Protein AF-A0A7V4G230-F1 (afdb_monomer_lite)

Sequence (116 aa):
MVPEGKTSLCVEVFCSEGDDAWCQPDAEVIDRVLADLERLQFLPRSRVIQAWMTRVDHAYPTYHVGYEADLSRAVAVVGRFSDLHLLGRSGTFRYLNLDAVIREGITLARSLCQGP

Radius of gyration: 20.67 Å; chains: 1; bounding box: 40×36×52 Å

Foldseek 3Di:
DDDPPDDDDDDDDDDAPPDPLNPDDFVVNVVVVQVVCVVVVNDHSVRDPDDDDDDDHPPALDDDVPVVVVLVVVVVVQVVDPPGDFADCVSSVHDDDPVRRVVRVVVVVVVVVVPD

Structure (mmCIF, N/CA/C/O backbone):
data_AF-A0A7V4G230-F1
#
_entry.id   AF-A0A7V4G230-F1
#
loop_
_atom_site.group_PDB
_atom_site.id
_atom_site.type_symbol
_atom_site.label_atom_id
_atom_site.label_alt_id
_atom_site.label_comp_id
_atom_site.label_asym_id
_atom_site.label_entity_id
_atom_site.label_seq_id
_atom_site.pdbx_PDB_ins_code
_atom_site.Cartn_x
_atom_site.Cartn_y
_atom_site.Cartn_z
_atom_site.occupancy
_atom_site.B_iso_or_equiv
_atom_site.auth_seq_id
_atom_site.auth_comp_id
_atom_site.auth_asym_id
_atom_site.auth_atom_id
_atom_site.pdbx_PDB_model_num
ATOM 1 N N . MET A 1 1 ? -0.800 14.417 11.743 1.00 73.56 1 MET A N 1
ATOM 2 C CA . MET A 1 1 ? -1.167 15.418 12.770 1.00 73.56 1 MET A CA 1
ATOM 3 C C . MET A 1 1 ? -2.546 15.067 13.295 1.00 73.56 1 MET A C 1
ATOM 5 O O . MET A 1 1 ? -3.411 14.774 12.479 1.00 73.56 1 MET A O 1
ATOM 9 N N . VAL A 1 2 ? -2.741 15.054 14.612 1.00 92.88 2 VAL A N 1
ATOM 10 C CA . VAL A 1 2 ? -4.036 14.766 15.259 1.00 92.88 2 VAL A CA 1
ATOM 11 C C . VAL A 1 2 ? -4.492 15.969 16.090 1.00 92.88 2 VAL A C 1
ATOM 13 O O . VAL A 1 2 ? -3.635 16.756 16.495 1.00 92.88 2 VAL A O 1
ATOM 16 N N . PRO A 1 3 ? -5.806 16.145 16.338 1.00 94.19 3 PRO A N 1
ATOM 17 C CA . PRO A 1 3 ? -6.299 17.188 17.237 1.00 94.19 3 PRO A CA 1
ATOM 18 C C . PRO A 1 3 ? -5.762 17.034 18.668 1.00 94.19 3 PRO A C 1
ATOM 20 O O . PRO A 1 3 ? -5.377 15.937 19.078 1.00 94.19 3 PRO A O 1
ATOM 23 N N . GLU A 1 4 ? -5.793 18.120 19.440 1.00 95.69 4 GLU A N 1
ATOM 24 C CA . GLU A 1 4 ? -5.381 18.125 20.848 1.00 95.69 4 GLU A CA 1
ATOM 25 C C . GLU A 1 4 ? -6.145 17.075 21.677 1.00 95.69 4 GLU A C 1
ATOM 27 O O . GLU A 1 4 ? -7.336 16.829 21.465 1.00 95.69 4 GLU A O 1
ATOM 32 N N . GLY A 1 5 ? -5.438 16.413 22.600 1.00 95.19 5 GLY A N 1
ATOM 33 C CA . GLY A 1 5 ? -5.992 15.355 23.451 1.00 95.19 5 GLY A CA 1
ATOM 34 C C . GLY A 1 5 ? -6.280 14.026 22.740 1.00 95.19 5 GLY A C 1
ATOM 35 O O . GLY A 1 5 ? -6.851 13.126 23.355 1.00 95.19 5 GLY A O 1
ATOM 36 N N . LYS A 1 6 ? -5.903 13.876 21.462 1.00 95.31 6 LYS A N 1
ATOM 37 C CA . LYS A 1 6 ? -6.098 12.648 20.674 1.00 95.31 6 LYS A CA 1
ATOM 38 C C . LYS A 1 6 ? -4.768 12.032 20.245 1.00 95.31 6 LYS A C 1
ATOM 40 O O . LYS A 1 6 ? -3.723 12.672 20.271 1.00 95.31 6 LYS A O 1
ATOM 45 N N . THR A 1 7 ? -4.834 10.777 19.811 1.00 94.44 7 THR A N 1
ATOM 46 C CA . THR A 1 7 ? -3.730 10.055 19.168 1.00 94.44 7 THR A CA 1
ATOM 47 C C . THR A 1 7 ? -4.229 9.357 17.901 1.00 94.44 7 THR A C 1
ATOM 49 O O . THR A 1 7 ? -5.436 9.179 17.728 1.00 94.44 7 THR A O 1
ATOM 52 N N . SER A 1 8 ? -3.314 8.979 17.010 1.00 95.12 8 SER A N 1
ATOM 53 C CA . SER A 1 8 ? -3.593 8.139 15.841 1.00 95.12 8 SER A CA 1
ATOM 54 C C . SER A 1 8 ? -2.675 6.932 15.863 1.00 95.12 8 SER A C 1
ATOM 56 O O . SER A 1 8 ? -1.469 7.086 16.056 1.00 95.12 8 SER A O 1
ATOM 58 N N . LEU A 1 9 ? -3.236 5.759 15.601 1.00 94.75 9 LEU A N 1
ATOM 59 C CA . LEU A 1 9 ? -2.490 4.524 15.420 1.00 94.75 9 LEU A CA 1
ATOM 60 C C . LEU A 1 9 ? -2.557 4.124 13.947 1.00 94.75 9 LEU A C 1
ATOM 62 O O . LEU A 1 9 ? -3.641 4.100 13.368 1.00 94.75 9 LEU A O 1
ATOM 66 N N . CYS A 1 10 ? -1.405 3.814 13.360 1.00 95.69 10 CYS A N 1
ATOM 67 C CA . CYS A 1 10 ? -1.323 3.138 12.072 1.00 95.69 10 CYS A CA 1
ATOM 68 C C . CYS A 1 10 ? -1.058 1.660 12.348 1.00 95.69 10 CYS A C 1
ATOM 70 O O . CYS A 1 10 ? -0.118 1.338 13.075 1.00 95.69 10 CYS A O 1
ATOM 72 N N . VAL A 1 11 ? -1.901 0.784 11.808 1.00 96.12 11 VAL A N 1
ATOM 73 C CA . VAL A 1 11 ? -1.742 -0.667 11.917 1.00 96.12 11 VAL A CA 1
ATOM 74 C C . VAL A 1 11 ? -1.608 -1.222 10.513 1.00 96.12 11 VAL A C 1
ATOM 76 O O . VAL A 1 11 ? -2.415 -0.902 9.643 1.00 96.12 11 VAL A O 1
ATOM 79 N N . GLU A 1 12 ? -0.596 -2.053 10.306 1.00 96.44 12 GLU A N 1
ATOM 80 C CA . GLU A 1 12 ? -0.362 -2.732 9.038 1.00 96.44 12 GLU A CA 1
ATOM 81 C C . GLU A 1 12 ? -0.789 -4.194 9.166 1.00 96.44 12 GLU A C 1
ATOM 83 O O . GLU A 1 12 ? -0.368 -4.902 10.083 1.00 96.44 12 GLU A O 1
ATOM 88 N N . VAL A 1 13 ? -1.647 -4.638 8.247 1.00 95.25 13 VAL A N 1
ATOM 89 C CA . VAL A 1 13 ? -2.069 -6.036 8.123 1.00 95.25 13 VAL A CA 1
ATOM 90 C C . VAL A 1 13 ? -1.483 -6.574 6.826 1.00 95.25 13 VAL A C 1
ATOM 92 O O . VAL A 1 13 ? -1.973 -6.269 5.740 1.00 95.25 13 VAL A O 1
ATOM 95 N N . PHE A 1 14 ? -0.410 -7.354 6.939 1.00 93.62 14 PHE A N 1
ATOM 96 C CA . PHE A 1 14 ? 0.228 -7.972 5.782 1.00 93.62 14 PHE A CA 1
ATOM 97 C C . PHE A 1 14 ? -0.661 -9.084 5.223 1.00 93.62 14 PHE A C 1
ATOM 99 O O . PHE A 1 14 ? -1.034 -10.010 5.941 1.00 93.62 14 PHE A O 1
ATOM 106 N N . CYS A 1 15 ? -0.994 -8.977 3.941 1.00 94.00 15 CYS A N 1
ATOM 107 C CA . CYS A 1 15 ? -1.736 -9.979 3.186 1.00 94.00 15 CYS A CA 1
ATOM 108 C C . CYS A 1 15 ? -1.375 -9.882 1.700 1.00 94.00 15 CYS A C 1
ATOM 110 O O . CYS A 1 15 ? -0.837 -8.870 1.243 1.00 94.00 15 CYS A O 1
ATOM 112 N N . SER A 1 16 ? -1.653 -10.951 0.969 1.00 92.00 16 SER A N 1
ATOM 113 C CA . SER A 1 16 ? -1.571 -11.024 -0.486 1.00 92.00 16 SER A CA 1
ATOM 114 C C . SER A 1 16 ? -2.962 -10.881 -1.098 1.00 92.00 16 SER A C 1
ATOM 116 O O . SER A 1 16 ? -3.978 -11.128 -0.444 1.00 92.00 16 SER A O 1
ATOM 118 N N . GLU A 1 17 ? -3.021 -10.516 -2.377 1.00 91.38 17 GLU A N 1
ATOM 119 C CA . GLU A 1 17 ? -4.275 -10.571 -3.125 1.00 91.38 17 GLU A CA 1
ATOM 120 C C . GLU A 1 17 ? -4.864 -11.985 -3.082 1.00 91.38 17 GLU A C 1
ATOM 122 O O . GLU A 1 17 ? -4.176 -12.970 -3.349 1.00 91.38 17 GLU A O 1
ATOM 127 N N . GLY A 1 18 ? -6.148 -12.075 -2.740 1.00 93.12 18 GLY A N 1
ATOM 128 C CA . GLY A 1 18 ? -6.858 -13.344 -2.580 1.00 93.12 18 GLY A CA 1
ATOM 129 C C . GLY A 1 18 ? -6.886 -13.884 -1.149 1.00 93.12 18 GLY A C 1
ATOM 130 O O . GLY A 1 18 ? -7.749 -14.710 -0.861 1.00 93.12 18 GLY A O 1
ATOM 131 N N . ASP A 1 19 ? -6.039 -13.391 -0.240 1.00 94.69 19 ASP A N 1
ATOM 132 C CA . ASP A 1 19 ? -6.110 -13.768 1.175 1.00 94.69 19 ASP A CA 1
ATOM 133 C C . ASP A 1 19 ? -7.418 -13.277 1.817 1.00 94.69 19 ASP A C 1
ATOM 135 O O . ASP A 1 19 ? -8.001 -12.264 1.416 1.00 94.69 19 ASP A O 1
ATOM 139 N N . ASP A 1 20 ? -7.845 -13.939 2.893 1.00 93.62 20 ASP A N 1
ATOM 140 C CA . ASP A 1 20 ? -9.063 -13.581 3.629 1.00 93.62 20 ASP A CA 1
ATOM 141 C C . ASP A 1 20 ? -9.075 -12.108 4.064 1.00 93.62 20 ASP A C 1
ATOM 143 O O . ASP A 1 20 ? -10.071 -11.406 3.894 1.00 93.62 20 ASP A O 1
ATOM 147 N N . ALA A 1 21 ? -7.950 -11.603 4.582 1.00 92.06 21 ALA A N 1
ATOM 148 C CA . ALA A 1 21 ? -7.829 -10.207 5.005 1.00 92.06 21 ALA A CA 1
ATOM 149 C C . ALA A 1 21 ? -7.920 -9.210 3.835 1.00 92.06 21 ALA A C 1
ATOM 151 O O . ALA A 1 21 ? -8.317 -8.065 4.049 1.00 92.06 21 ALA A O 1
ATOM 152 N N . TRP A 1 22 ? -7.584 -9.640 2.616 1.00 95.56 22 TRP A N 1
ATOM 153 C CA . TRP A 1 22 ? -7.717 -8.829 1.410 1.00 95.56 22 TRP A CA 1
ATOM 154 C C . TRP A 1 22 ? -9.171 -8.782 0.931 1.00 95.56 22 TRP A C 1
ATOM 156 O O . TRP A 1 22 ? -9.678 -7.710 0.604 1.00 95.56 22 TRP A O 1
ATOM 166 N N . CYS A 1 23 ? -9.849 -9.931 0.928 1.00 95.69 23 CYS A N 1
ATOM 167 C CA . CYS A 1 23 ? -11.187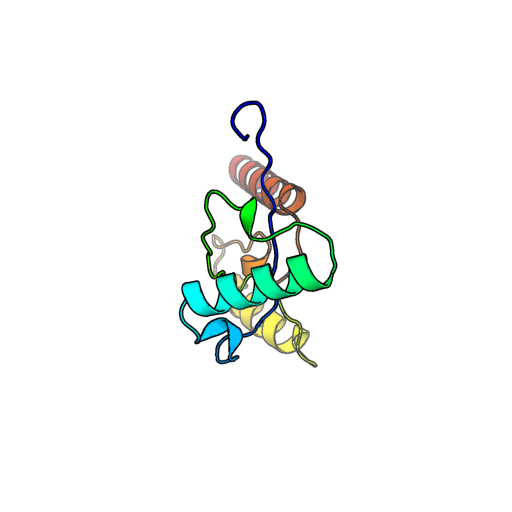 -10.094 0.358 1.00 95.69 23 CYS A CA 1
ATOM 168 C C . CYS A 1 23 ? -12.329 -9.663 1.293 1.00 95.69 23 CYS A C 1
ATOM 170 O O . CYS A 1 23 ? -13.418 -9.341 0.818 1.00 95.69 23 CYS A O 1
ATOM 172 N N . GLN A 1 24 ? -12.110 -9.663 2.609 1.00 96.44 24 GLN A N 1
ATOM 173 C CA . GLN A 1 24 ? -13.132 -9.277 3.584 1.00 96.44 24 GLN A CA 1
ATOM 174 C C . GLN A 1 24 ? -13.494 -7.787 3.505 1.00 96.44 24 GLN A C 1
ATOM 176 O O . GLN A 1 24 ? -12.623 -6.966 3.206 1.00 96.44 24 GLN A O 1
ATOM 181 N N . PRO A 1 25 ? -14.738 -7.401 3.846 1.00 96.50 25 PRO A N 1
ATOM 182 C CA . PRO A 1 25 ? -15.118 -6.002 4.029 1.00 96.50 25 PRO A CA 1
ATOM 183 C C . PRO A 1 25 ? -14.254 -5.285 5.076 1.00 96.50 25 PRO A C 1
ATOM 185 O O . PRO A 1 25 ? -13.920 -5.850 6.117 1.00 96.50 25 PRO A O 1
ATOM 188 N N . ASP A 1 26 ? -13.954 -4.003 4.853 1.00 96.56 26 ASP A N 1
ATOM 189 C CA . ASP A 1 26 ? -13.086 -3.195 5.729 1.00 96.56 26 ASP A CA 1
ATOM 190 C C . ASP A 1 26 ? -13.545 -3.205 7.186 1.00 96.56 26 ASP A C 1
ATOM 192 O O . ASP A 1 26 ? -12.722 -3.284 8.093 1.00 96.56 26 ASP A O 1
ATOM 196 N N . ALA A 1 27 ? -14.861 -3.153 7.411 1.00 96.44 27 ALA A N 1
ATOM 197 C CA . ALA A 1 27 ? -15.446 -3.174 8.747 1.00 96.44 27 ALA A CA 1
ATOM 198 C C . ALA A 1 27 ? -15.070 -4.448 9.521 1.00 96.44 27 ALA A C 1
ATOM 200 O O . ALA A 1 27 ? -14.722 -4.362 10.694 1.00 96.44 27 ALA A O 1
ATOM 201 N N . GLU A 1 28 ? -15.060 -5.609 8.860 1.00 97.31 28 GLU A N 1
ATOM 202 C CA . GLU A 1 28 ? -14.706 -6.888 9.487 1.00 97.31 28 GLU A CA 1
ATOM 203 C C . GLU A 1 28 ? -13.212 -6.957 9.824 1.00 97.31 28 GLU A C 1
ATOM 205 O O . GLU A 1 28 ? -12.822 -7.428 10.896 1.00 97.31 28 GLU A O 1
ATOM 210 N N . VAL A 1 29 ? -12.361 -6.433 8.935 1.00 97.50 29 VAL A N 1
ATOM 211 C CA . VAL A 1 29 ? -10.913 -6.353 9.171 1.00 97.50 29 VAL A CA 1
ATOM 212 C C . VAL A 1 29 ? -10.604 -5.395 10.323 1.00 97.50 29 VAL A C 1
ATOM 214 O O . VAL A 1 29 ? -9.839 -5.746 11.223 1.00 97.50 29 VAL A O 1
ATOM 217 N N . ILE A 1 30 ? -11.229 -4.214 10.337 1.00 97.38 30 ILE A N 1
ATOM 218 C CA . ILE A 1 30 ? -11.112 -3.233 11.423 1.00 97.38 30 ILE A CA 1
ATOM 219 C C . ILE A 1 30 ? -11.576 -3.853 12.741 1.00 97.38 30 ILE A C 1
ATOM 221 O O . ILE A 1 30 ? -10.885 -3.727 13.752 1.00 97.38 30 ILE A O 1
ATOM 225 N N . ASP A 1 31 ? -12.708 -4.556 12.740 1.00 97.12 31 ASP A N 1
ATOM 226 C CA . ASP A 1 31 ? -13.246 -5.178 13.945 1.00 97.12 31 ASP A CA 1
ATOM 227 C C . ASP A 1 31 ? -12.306 -6.225 14.533 1.00 97.12 31 ASP A C 1
ATOM 229 O O . ASP A 1 31 ? -12.066 -6.208 15.745 1.00 97.12 31 ASP A O 1
ATOM 233 N N . ARG A 1 32 ? -11.713 -7.068 13.680 1.00 96.88 32 ARG A N 1
ATOM 234 C CA . ARG A 1 32 ? -10.680 -8.026 14.084 1.00 96.88 32 ARG A CA 1
ATOM 235 C C . ARG A 1 32 ? -9.465 -7.322 14.687 1.00 96.88 32 ARG A C 1
ATOM 237 O O . ARG A 1 32 ? -9.042 -7.686 15.780 1.00 96.88 32 ARG A O 1
ATOM 244 N N . VAL A 1 33 ? -8.934 -6.296 14.018 1.00 97.19 33 VAL A N 1
ATOM 245 C CA . VAL A 1 33 ? -7.763 -5.544 14.502 1.00 97.19 33 VAL A CA 1
ATOM 246 C C . VAL A 1 33 ? -8.041 -4.896 15.860 1.00 97.19 33 VAL A C 1
ATOM 248 O O . VAL A 1 33 ? -7.208 -4.978 16.760 1.00 97.19 33 VAL A O 1
ATOM 251 N N . LEU A 1 34 ? -9.212 -4.284 16.053 1.00 97.50 34 LEU A N 1
ATOM 252 C CA . LEU A 1 34 ? -9.578 -3.677 17.335 1.00 97.50 34 LEU A CA 1
ATOM 253 C C . LEU A 1 34 ? -9.729 -4.719 18.450 1.00 97.50 34 LEU A C 1
ATOM 255 O O . LEU A 1 34 ? -9.291 -4.464 19.571 1.00 97.50 34 LEU A O 1
ATOM 259 N N . ALA A 1 35 ? -10.309 -5.884 18.146 1.00 97.44 35 ALA A N 1
ATOM 260 C CA . ALA A 1 35 ? -10.401 -6.987 19.097 1.00 97.44 35 ALA A CA 1
ATOM 261 C C . ALA A 1 35 ? -9.010 -7.505 19.503 1.00 97.44 35 ALA A C 1
ATOM 263 O O . ALA A 1 35 ? -8.765 -7.756 20.684 1.00 97.44 35 ALA A O 1
ATOM 264 N N . ASP A 1 36 ? -8.074 -7.607 18.555 1.00 97.06 36 ASP A N 1
ATOM 265 C CA . ASP A 1 36 ? -6.693 -7.998 18.839 1.00 97.06 36 ASP A CA 1
ATOM 266 C C . ASP A 1 36 ? -5.950 -6.957 19.683 1.00 97.06 36 ASP A C 1
ATOM 268 O O . ASP A 1 36 ? -5.287 -7.322 20.653 1.00 97.06 36 ASP A O 1
ATOM 272 N N . LEU A 1 37 ? -6.088 -5.664 19.378 1.00 97.25 37 LEU A N 1
ATOM 273 C CA . LEU A 1 37 ? -5.468 -4.592 20.167 1.00 97.25 37 LEU A CA 1
ATOM 274 C C . LEU A 1 37 ? -6.004 -4.537 21.604 1.00 97.25 37 LEU A C 1
ATOM 276 O O . LEU A 1 37 ? -5.235 -4.285 22.534 1.00 97.25 37 LEU A O 1
ATOM 280 N N . GLU A 1 38 ? -7.296 -4.796 21.800 1.00 97.38 38 GLU A N 1
ATOM 281 C CA . GLU A 1 38 ? -7.905 -4.877 23.129 1.00 97.38 38 GLU A CA 1
ATOM 282 C C . GLU A 1 38 ? -7.430 -6.123 23.888 1.00 97.38 38 GLU A C 1
ATOM 284 O O . GLU A 1 38 ? -7.037 -6.024 25.052 1.00 97.38 38 GLU A O 1
ATOM 289 N N . ARG A 1 39 ? -7.363 -7.280 23.215 1.00 97.69 39 ARG A N 1
ATOM 290 C CA . ARG A 1 39 ? -6.826 -8.533 23.773 1.00 97.69 39 ARG A CA 1
ATOM 291 C C . ARG A 1 39 ? -5.357 -8.411 24.177 1.00 97.69 39 ARG A C 1
ATOM 293 O O . ARG A 1 39 ? -4.954 -8.977 25.189 1.00 97.69 39 ARG A O 1
ATOM 300 N N . LEU A 1 40 ? -4.565 -7.665 23.409 1.00 97.44 40 LEU A N 1
ATOM 301 C CA . LEU A 1 40 ? -3.171 -7.337 23.721 1.00 97.44 40 LEU A CA 1
ATOM 302 C C . LEU A 1 40 ? -3.034 -6.254 24.803 1.00 97.44 40 LEU A C 1
ATOM 304 O O . LEU A 1 40 ? -1.915 -5.879 25.146 1.00 97.44 40 LEU A O 1
ATOM 308 N N . GLN A 1 41 ? -4.151 -5.744 25.333 1.00 97.00 41 GLN A N 1
ATOM 309 C CA . GLN A 1 41 ? -4.203 -4.653 26.308 1.00 97.00 41 GLN A CA 1
ATOM 310 C C . GLN A 1 41 ? -3.511 -3.370 25.817 1.00 97.00 41 GLN A C 1
ATOM 312 O O . GLN A 1 41 ? -3.057 -2.555 26.619 1.00 97.00 41 GLN A O 1
ATOM 317 N N . PHE A 1 42 ? -3.440 -3.176 24.496 1.00 96.56 42 PHE A N 1
ATOM 318 C CA . PHE A 1 42 ? -2.780 -2.027 23.882 1.00 96.56 42 PHE A CA 1
ATOM 319 C C . PHE A 1 42 ? -3.677 -0.785 23.900 1.00 96.56 42 PHE A C 1
ATOM 321 O O . PHE A 1 42 ? -3.233 0.305 24.260 1.00 96.56 42 PHE A O 1
ATOM 328 N N . LEU A 1 43 ? -4.957 -0.941 23.547 1.00 94.69 43 LEU A N 1
ATOM 329 C CA . LEU A 1 43 ? -5.974 0.096 23.724 1.00 94.69 43 LEU A CA 1
ATOM 330 C C . LEU A 1 43 ? -7.362 -0.528 23.919 1.00 94.69 43 LEU A C 1
ATOM 332 O O . LEU A 1 43 ? -7.670 -1.521 23.265 1.00 94.69 43 LEU A O 1
ATOM 336 N N . PRO A 1 44 ? -8.219 0.049 24.779 1.00 95.44 44 PRO A N 1
ATOM 337 C CA . PRO A 1 44 ? -9.605 -0.386 24.890 1.00 95.44 44 PRO A CA 1
ATOM 338 C C . PRO A 1 44 ? -10.405 0.088 23.673 1.00 95.44 44 PRO A C 1
ATOM 340 O O . PRO A 1 44 ? -10.311 1.258 23.279 1.00 95.44 44 PRO A O 1
ATOM 343 N N . ARG A 1 45 ? -11.249 -0.787 23.115 1.00 94.88 45 ARG A N 1
ATOM 344 C CA . ARG A 1 45 ? -12.044 -0.485 21.911 1.00 94.88 45 ARG A CA 1
ATOM 345 C C . ARG A 1 45 ? -12.952 0.733 22.110 1.00 94.88 45 ARG A C 1
ATOM 347 O O . ARG A 1 45 ? -13.169 1.509 21.183 1.00 94.88 45 ARG A O 1
ATOM 354 N N . SER A 1 46 ? -13.409 0.960 23.341 1.00 96.25 46 SER A N 1
ATOM 355 C CA . SER A 1 46 ? -14.240 2.108 23.732 1.00 96.25 46 SER A CA 1
ATOM 356 C C . SER A 1 46 ? -13.575 3.480 23.566 1.00 96.25 46 SER A C 1
ATOM 358 O O . SER A 1 46 ? -14.269 4.494 23.604 1.00 96.25 46 SER A O 1
ATOM 360 N N . ARG A 1 47 ? -12.249 3.548 23.379 1.00 95.81 47 ARG A N 1
ATOM 361 C CA . ARG A 1 47 ? -11.523 4.808 23.133 1.00 95.81 47 ARG A CA 1
ATOM 362 C C . ARG A 1 47 ? -11.309 5.124 21.652 1.00 95.81 47 ARG A C 1
ATOM 364 O O . ARG A 1 47 ? -10.743 6.171 21.338 1.00 95.81 47 ARG A O 1
ATOM 371 N N . VAL A 1 48 ? -11.749 4.255 20.745 1.00 96.00 48 VAL A N 1
ATOM 372 C CA . VAL A 1 48 ? -11.619 4.474 19.301 1.00 96.00 48 VAL A CA 1
ATOM 373 C C . VAL A 1 48 ? -12.721 5.418 18.830 1.00 96.00 48 VAL A C 1
ATOM 375 O O . VAL A 1 48 ? -13.902 5.103 18.915 1.00 96.00 48 VAL A O 1
ATOM 378 N N . ILE A 1 49 ? -12.325 6.588 18.327 1.00 95.81 49 ILE A N 1
ATOM 379 C CA . ILE A 1 49 ? -13.256 7.610 17.821 1.00 95.81 49 ILE A CA 1
ATOM 380 C C . ILE A 1 49 ? -13.601 7.352 16.350 1.00 95.81 49 ILE A C 1
ATOM 382 O O . ILE A 1 49 ? -14.738 7.538 15.932 1.00 95.81 49 ILE A O 1
ATOM 386 N N . GLN A 1 50 ? -12.605 6.954 15.557 1.00 94.50 50 GLN A N 1
ATOM 387 C CA . GLN A 1 50 ? -12.744 6.686 14.130 1.00 94.50 50 GLN A CA 1
ATOM 388 C C . GLN A 1 50 ? -11.677 5.680 13.700 1.00 94.50 50 GLN A C 1
ATOM 390 O O . GLN A 1 50 ? -10.539 5.746 14.167 1.00 94.50 50 GLN A O 1
ATOM 395 N N . AL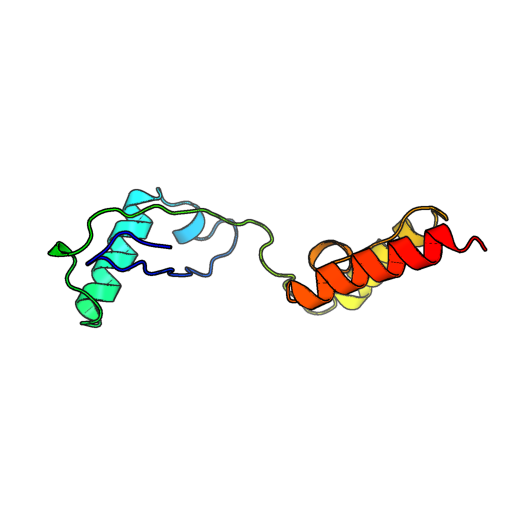A A 1 51 ? -12.044 4.796 12.778 1.00 96.19 51 ALA A N 1
ATOM 396 C CA . ALA A 1 51 ? -11.140 3.890 12.090 1.00 96.19 51 ALA A CA 1
ATOM 397 C C . ALA A 1 51 ? -11.503 3.852 10.604 1.00 96.19 51 ALA A C 1
ATOM 399 O O . ALA A 1 51 ? -12.664 4.018 10.232 1.00 96.19 51 ALA A O 1
ATOM 400 N N . TRP A 1 52 ? -10.496 3.671 9.764 1.00 95.50 52 TRP A N 1
ATOM 401 C CA . TRP A 1 52 ? -10.638 3.464 8.330 1.00 95.50 52 TRP A CA 1
ATOM 402 C C . TRP A 1 52 ? -9.447 2.641 7.855 1.00 95.50 52 TRP A C 1
ATOM 404 O O . TRP A 1 52 ? -8.435 2.542 8.553 1.00 95.50 52 TRP A O 1
ATOM 414 N N . MET A 1 53 ? -9.582 2.045 6.679 1.00 95.31 53 MET A N 1
ATOM 415 C CA . MET A 1 53 ? -8.573 1.182 6.090 1.00 95.31 53 MET A CA 1
ATOM 416 C C . MET A 1 53 ? -8.292 1.627 4.659 1.00 95.31 53 MET A C 1
ATOM 418 O O . MET A 1 53 ? -9.148 2.199 3.988 1.00 95.31 53 MET A O 1
ATOM 422 N N . THR A 1 54 ? -7.079 1.358 4.196 1.00 95.50 54 THR A N 1
ATOM 423 C CA . THR A 1 54 ? -6.731 1.401 2.779 1.00 95.50 54 THR A CA 1
ATOM 424 C C . THR A 1 54 ? -6.036 0.100 2.424 1.00 95.50 54 THR A C 1
ATOM 426 O O . THR A 1 54 ? -5.212 -0.389 3.198 1.00 95.50 54 THR A O 1
ATOM 429 N N . ARG A 1 55 ? -6.364 -0.464 1.261 1.00 94.75 55 ARG A N 1
ATOM 430 C CA . ARG A 1 55 ? -5.610 -1.580 0.681 1.00 94.75 55 ARG A CA 1
ATOM 431 C C . ARG A 1 55 ? -4.561 -1.010 -0.254 1.00 94.75 55 ARG A C 1
ATOM 433 O O . ARG A 1 55 ? -4.832 -0.045 -0.964 1.00 94.75 55 ARG A O 1
ATOM 440 N N . VAL A 1 56 ? -3.368 -1.584 -0.208 1.00 93.56 56 VAL A N 1
ATOM 441 C CA . VAL A 1 56 ? -2.251 -1.186 -1.062 1.00 93.56 56 VAL A CA 1
ATOM 442 C C . VAL A 1 56 ? -1.794 -2.432 -1.801 1.00 93.56 56 VAL A C 1
ATOM 444 O O . VAL A 1 56 ? -1.166 -3.311 -1.210 1.00 93.56 56 VAL A O 1
ATOM 447 N N . ASP A 1 57 ? -2.157 -2.518 -3.075 1.00 91.25 57 ASP A N 1
ATOM 448 C CA . ASP A 1 57 ? -1.649 -3.531 -3.991 1.00 91.25 57 ASP A CA 1
ATOM 449 C C . ASP A 1 57 ? -0.174 -3.256 -4.296 1.00 91.25 57 ASP A C 1
ATOM 451 O O . ASP A 1 57 ? 0.313 -2.125 -4.211 1.00 91.25 57 ASP A O 1
ATOM 455 N N . HIS A 1 58 ? 0.579 -4.320 -4.582 1.00 88.75 58 HIS A N 1
ATOM 456 C CA . HIS A 1 58 ? 2.000 -4.229 -4.938 1.00 88.75 58 HIS A CA 1
ATOM 457 C C . HIS A 1 58 ? 2.852 -3.359 -3.981 1.00 88.75 58 HIS A C 1
ATOM 459 O O . HIS A 1 58 ? 3.815 -2.710 -4.403 1.00 88.75 58 HIS A O 1
ATOM 465 N N . ALA A 1 59 ? 2.518 -3.349 -2.682 1.00 89.06 59 ALA A N 1
ATOM 466 C CA . ALA A 1 59 ? 3.161 -2.493 -1.680 1.00 89.06 59 ALA A CA 1
ATOM 467 C C . ALA A 1 59 ? 4.681 -2.724 -1.588 1.00 89.06 59 ALA A C 1
ATOM 469 O O . ALA A 1 59 ? 5.467 -1.777 -1.418 1.00 89.06 59 ALA A O 1
ATOM 470 N N . TYR A 1 60 ? 5.087 -3.986 -1.752 1.00 87.50 60 TYR A N 1
ATOM 471 C CA . TYR A 1 60 ? 6.468 -4.436 -1.687 1.00 87.50 60 TYR A CA 1
ATOM 472 C C . TYR A 1 60 ? 6.832 -5.310 -2.890 1.00 87.50 60 TYR A C 1
ATOM 474 O O . TYR A 1 60 ? 6.014 -6.119 -3.333 1.00 87.50 60 TYR A O 1
ATOM 482 N N . PRO A 1 61 ? 8.068 -5.192 -3.407 1.00 91.56 61 PRO A N 1
ATOM 483 C CA . PRO A 1 61 ? 8.590 -6.163 -4.349 1.00 91.56 61 PRO A CA 1
ATOM 484 C C . PRO A 1 61 ? 8.879 -7.462 -3.591 1.00 91.56 61 PRO A C 1
ATOM 486 O O . PRO A 1 61 ? 9.810 -7.536 -2.787 1.00 91.56 61 PRO A O 1
ATOM 489 N N . THR A 1 62 ? 8.059 -8.480 -3.830 1.00 90.69 62 THR A N 1
ATOM 490 C CA . THR A 1 62 ? 8.253 -9.815 -3.259 1.00 90.69 62 THR A CA 1
ATOM 491 C C . THR A 1 62 ? 9.105 -10.644 -4.209 1.00 90.69 62 THR A C 1
ATOM 493 O O . THR A 1 62 ? 8.733 -10.882 -5.360 1.00 90.69 62 THR A O 1
ATOM 496 N N . TYR A 1 63 ? 10.265 -11.088 -3.732 1.00 93.38 63 TYR A N 1
ATOM 497 C CA . TYR A 1 63 ? 11.200 -11.879 -4.523 1.00 93.38 63 TYR A CA 1
ATOM 498 C C . TYR A 1 63 ? 10.855 -13.361 -4.431 1.00 93.38 63 TYR A C 1
ATOM 500 O O . TYR A 1 63 ? 10.996 -13.984 -3.380 1.00 93.38 63 TYR A O 1
ATOM 508 N N . HIS A 1 64 ? 10.418 -13.931 -5.548 1.00 93.19 64 HIS A N 1
ATOM 509 C CA . HIS A 1 64 ? 10.298 -15.375 -5.678 1.00 93.19 64 HIS A CA 1
ATOM 510 C C . HIS A 1 64 ? 11.654 -15.995 -6.051 1.00 93.19 64 HIS A C 1
ATOM 512 O O . HIS A 1 64 ? 12.580 -15.318 -6.507 1.00 93.19 64 HIS A O 1
ATOM 518 N N . VAL A 1 65 ? 11.784 -17.308 -5.864 1.00 96.25 65 VAL A N 1
ATOM 519 C CA . VAL A 1 65 ? 12.998 -18.034 -6.257 1.00 96.25 65 VAL A CA 1
ATOM 520 C C . VAL A 1 65 ? 13.183 -17.927 -7.770 1.00 96.25 65 VAL A C 1
ATOM 522 O O . VAL A 1 65 ? 12.341 -18.397 -8.525 1.00 96.25 65 VAL A O 1
ATOM 525 N N . GLY A 1 66 ? 14.292 -17.327 -8.205 1.00 95.88 66 GLY A N 1
ATOM 526 C CA . GLY A 1 66 ? 14.573 -17.094 -9.625 1.00 95.88 66 GLY A CA 1
ATOM 527 C C . GLY A 1 66 ? 14.137 -15.726 -10.161 1.00 95.88 66 GLY A C 1
ATOM 528 O O . GLY A 1 66 ? 14.326 -15.478 -11.352 1.00 95.88 66 GLY A O 1
ATOM 529 N N . TYR A 1 67 ? 13.640 -14.814 -9.311 1.00 95.31 67 TYR A N 1
ATOM 530 C CA . TYR A 1 67 ? 13.160 -13.493 -9.746 1.00 95.31 67 TYR A CA 1
ATOM 531 C C . TYR A 1 67 ? 14.190 -12.684 -10.551 1.00 95.31 67 TYR A C 1
ATOM 533 O O . TYR A 1 67 ? 13.810 -11.872 -11.388 1.00 95.31 67 TYR A O 1
ATOM 541 N N . GLU A 1 68 ? 15.489 -12.893 -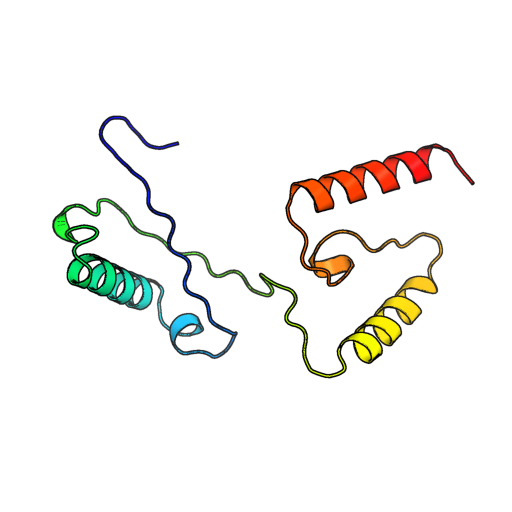10.322 1.00 95.75 68 GLU A N 1
ATOM 542 C CA . GLU A 1 68 ? 16.566 -12.193 -11.028 1.00 95.75 68 GLU A CA 1
ATOM 543 C C . GLU A 1 68 ? 16.521 -12.449 -12.538 1.00 95.75 68 GLU A C 1
ATOM 545 O O . GLU A 1 68 ? 16.749 -11.533 -13.331 1.00 95.75 68 GLU A O 1
ATOM 550 N N . ALA A 1 69 ? 16.186 -13.677 -12.950 1.00 97.25 69 ALA A N 1
ATOM 551 C CA . ALA A 1 69 ? 16.047 -14.029 -14.357 1.00 97.25 69 ALA A CA 1
ATOM 552 C C . ALA A 1 69 ? 14.838 -13.321 -14.981 1.00 97.25 69 ALA A C 1
ATOM 554 O O . ALA A 1 69 ? 14.911 -12.840 -16.111 1.00 97.25 69 ALA A O 1
ATOM 555 N N . ASP A 1 70 ? 13.734 -13.232 -14.245 1.00 95.25 70 ASP A N 1
ATOM 556 C CA . ASP A 1 70 ? 12.503 -12.574 -14.686 1.00 95.25 70 ASP A CA 1
ATOM 557 C C . ASP A 1 70 ? 12.693 -11.062 -14.798 1.00 95.25 70 ASP A C 1
ATOM 559 O O . ASP A 1 70 ? 12.372 -10.465 -15.829 1.00 95.25 70 ASP A O 1
ATOM 563 N N . LEU A 1 71 ? 13.307 -10.461 -13.777 1.00 95.81 71 LEU A N 1
ATOM 564 C CA . LEU A 1 71 ? 13.663 -9.050 -13.760 1.00 95.81 71 LEU A CA 1
ATOM 565 C C . LEU A 1 71 ? 14.625 -8.717 -14.900 1.00 95.81 71 LEU A C 1
ATOM 567 O O . LEU A 1 71 ? 14.406 -7.743 -15.613 1.00 95.81 71 LEU A O 1
ATOM 571 N N . SER A 1 72 ? 15.641 -9.552 -15.135 1.00 96.31 72 SER A N 1
ATOM 572 C CA . SER A 1 72 ? 16.587 -9.362 -16.240 1.00 96.31 72 SER A CA 1
ATOM 573 C C . SER A 1 72 ? 15.883 -9.370 -17.599 1.00 96.31 72 SER A C 1
ATOM 575 O O . SER A 1 72 ? 16.169 -8.516 -18.438 1.00 96.31 72 SER A O 1
ATOM 577 N N . ARG A 1 73 ? 14.921 -10.282 -17.819 1.00 96.25 73 ARG A N 1
ATOM 578 C CA . ARG A 1 73 ? 14.116 -10.304 -19.053 1.00 96.25 73 ARG A CA 1
ATOM 579 C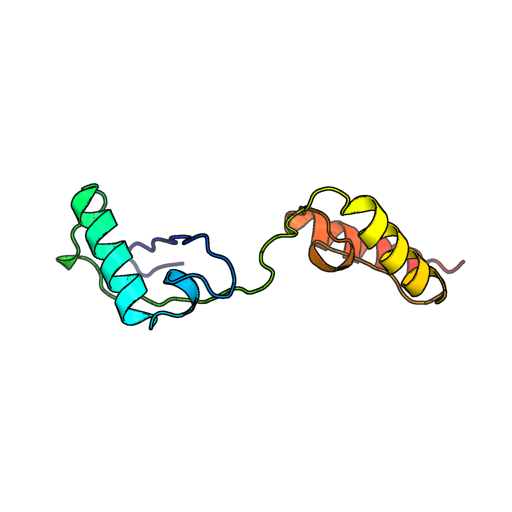 C . ARG A 1 73 ? 13.275 -9.033 -19.199 1.00 96.25 73 ARG A C 1
ATOM 581 O O . ARG A 1 73 ? 13.248 -8.460 -20.285 1.00 96.25 73 ARG A O 1
ATOM 588 N N . ALA A 1 74 ? 12.632 -8.570 -18.127 1.00 94.38 74 ALA A N 1
ATOM 589 C CA . ALA A 1 74 ? 11.825 -7.350 -18.149 1.00 94.38 74 ALA A CA 1
ATOM 590 C C . ALA A 1 74 ? 12.675 -6.095 -18.422 1.00 94.38 74 ALA A C 1
ATOM 592 O O . ALA A 1 74 ? 12.364 -5.313 -19.321 1.00 94.38 74 ALA A O 1
ATOM 593 N N . VAL A 1 75 ? 13.792 -5.937 -17.706 1.00 95.31 75 VAL A N 1
ATOM 594 C CA . VAL A 1 75 ? 14.725 -4.814 -17.876 1.00 95.31 75 VAL A CA 1
ATOM 595 C C . VAL A 1 75 ? 15.322 -4.804 -19.283 1.00 95.31 75 VAL A C 1
ATOM 597 O O . VAL A 1 75 ? 15.418 -3.738 -19.884 1.00 95.31 75 VAL A O 1
ATOM 600 N N . ALA A 1 76 ? 15.657 -5.966 -19.855 1.00 95.88 76 ALA A N 1
ATOM 601 C CA . ALA A 1 76 ? 16.175 -6.053 -21.221 1.00 95.88 76 ALA A CA 1
ATOM 602 C C . ALA A 1 76 ? 15.170 -5.554 -22.274 1.00 95.88 76 ALA A C 1
ATOM 604 O O . ALA A 1 76 ? 15.573 -4.928 -23.253 1.00 95.88 76 ALA A O 1
ATOM 605 N N . VAL A 1 77 ? 13.867 -5.792 -22.082 1.00 95.44 77 VAL A N 1
ATOM 606 C CA . VAL A 1 77 ? 12.823 -5.261 -22.977 1.00 95.44 77 VAL A CA 1
ATOM 607 C C . VAL A 1 77 ? 12.765 -3.738 -22.895 1.00 95.44 77 VAL A C 1
ATOM 609 O O . VAL A 1 77 ? 12.729 -3.076 -23.931 1.00 95.44 77 VAL A O 1
ATOM 612 N N . VAL A 1 78 ? 12.791 -3.187 -21.681 1.00 94.00 78 VAL A N 1
ATOM 613 C CA . VAL A 1 78 ? 12.752 -1.736 -21.446 1.00 94.00 78 VAL A CA 1
ATOM 614 C C . VAL A 1 78 ? 14.019 -1.049 -21.963 1.00 94.00 78 VAL A C 1
ATOM 616 O O . VAL A 1 78 ? 13.933 0.003 -22.589 1.00 94.00 78 VAL A O 1
ATOM 619 N N . GLY A 1 79 ? 15.186 -1.675 -21.800 1.00 93.31 79 GLY A N 1
ATOM 620 C CA . GLY A 1 79 ? 16.478 -1.151 -22.252 1.00 93.31 79 GLY A CA 1
ATOM 621 C C . GLY A 1 79 ? 16.628 -1.012 -23.772 1.00 93.31 79 GLY A C 1
ATOM 622 O O . GLY A 1 79 ? 17.631 -0.482 -24.238 1.00 93.31 79 GLY A O 1
ATOM 623 N N . ARG A 1 80 ? 15.644 -1.460 -24.564 1.00 96.50 80 ARG A N 1
ATOM 624 C CA . ARG A 1 80 ? 15.588 -1.222 -26.017 1.00 96.50 80 ARG A CA 1
ATOM 625 C C . ARG A 1 80 ? 15.200 0.213 -26.379 1.00 96.50 80 ARG A C 1
ATOM 627 O O . ARG A 1 80 ? 15.358 0.594 -27.536 1.00 96.50 80 ARG A O 1
ATOM 634 N N . PHE A 1 81 ? 14.664 0.978 -25.431 1.00 96.06 81 PHE A N 1
ATOM 635 C CA . PHE A 1 81 ? 14.236 2.358 -25.630 1.00 96.06 81 PHE A CA 1
ATOM 636 C C . PHE A 1 81 ? 15.263 3.300 -24.995 1.00 96.06 81 PHE A C 1
ATOM 638 O O . PHE A 1 81 ? 15.500 3.227 -23.792 1.00 96.06 81 PHE A O 1
ATOM 645 N N . SER A 1 82 ? 15.868 4.186 -25.792 1.00 90.50 82 SER A N 1
ATOM 646 C CA . SER A 1 82 ? 16.912 5.113 -25.320 1.00 90.50 82 SER A CA 1
ATOM 647 C C . SER A 1 82 ? 16.402 6.145 -24.315 1.00 90.50 82 SER A C 1
ATOM 649 O O . SER A 1 82 ? 17.163 6.587 -23.460 1.00 90.50 82 SER A O 1
ATOM 651 N N . ASP A 1 83 ? 15.114 6.485 -24.401 1.00 91.25 83 ASP A N 1
ATOM 652 C CA . ASP A 1 83 ? 14.512 7.605 -23.670 1.00 91.25 83 ASP A CA 1
ATOM 653 C C . ASP A 1 83 ? 13.588 7.122 -22.535 1.00 91.25 83 ASP A C 1
ATOM 655 O O . ASP A 1 83 ? 12.766 7.876 -22.012 1.00 91.25 83 ASP A O 1
ATOM 659 N N . LEU A 1 84 ? 13.683 5.837 -22.170 1.00 94.25 84 LEU A N 1
ATOM 660 C CA . LEU A 1 84 ? 12.884 5.220 -21.116 1.00 94.25 84 LEU A CA 1
ATOM 661 C C . LEU A 1 84 ? 13.782 4.760 -19.969 1.00 94.25 84 LEU A C 1
ATOM 663 O O . LEU A 1 84 ? 14.663 3.921 -20.138 1.00 94.25 84 LEU A O 1
ATOM 667 N N . HIS A 1 85 ? 13.507 5.272 -18.772 1.00 92.94 85 HIS A N 1
ATOM 668 C CA . HIS A 1 85 ? 14.291 4.983 -17.576 1.00 92.94 85 HIS A CA 1
ATOM 669 C C . HIS A 1 85 ? 13.409 4.400 -16.473 1.00 92.94 85 HIS A C 1
ATOM 671 O O . HIS A 1 85 ? 12.345 4.934 -16.159 1.00 92.94 85 HIS A O 1
ATOM 677 N N . LEU A 1 86 ? 13.876 3.317 -15.855 1.00 95.06 86 LEU A N 1
ATOM 678 C CA . LEU A 1 86 ? 13.236 2.713 -14.689 1.00 95.06 86 LEU A CA 1
ATOM 679 C C . LEU A 1 86 ? 13.752 3.375 -13.412 1.00 95.06 86 LEU A C 1
ATOM 681 O O . LEU A 1 86 ? 14.961 3.503 -13.230 1.00 95.06 86 LEU A O 1
ATOM 685 N N . LEU A 1 87 ? 12.845 3.754 -12.511 1.00 95.38 87 LEU A N 1
ATOM 686 C CA . LEU A 1 87 ? 13.184 4.357 -11.222 1.00 95.38 87 LEU A CA 1
ATOM 687 C C . LEU A 1 87 ? 12.303 3.824 -10.096 1.00 95.38 87 LEU A C 1
ATOM 689 O O . LEU A 1 87 ? 11.190 3.339 -10.313 1.00 95.38 87 LEU A O 1
ATOM 693 N N . GLY A 1 88 ? 12.792 3.979 -8.870 1.00 94.44 88 GLY A N 1
ATOM 694 C CA . GLY A 1 88 ? 12.014 3.741 -7.669 1.00 94.44 88 GLY A CA 1
ATOM 695 C C . GLY A 1 88 ? 11.727 2.267 -7.398 1.00 94.44 88 GLY A C 1
ATOM 696 O O . GLY A 1 88 ? 12.243 1.364 -8.062 1.00 94.44 88 GLY A O 1
ATOM 697 N N . ARG A 1 89 ? 10.910 2.031 -6.366 1.00 94.25 89 ARG A N 1
ATOM 698 C CA . ARG A 1 89 ? 10.691 0.702 -5.780 1.00 94.25 89 ARG A CA 1
ATOM 699 C C . ARG A 1 89 ? 10.135 -0.296 -6.793 1.00 94.25 89 ARG A C 1
ATOM 701 O O . ARG A 1 89 ? 10.772 -1.307 -7.060 1.00 94.25 89 ARG A O 1
ATOM 708 N N . SER A 1 90 ? 8.981 0.011 -7.382 1.00 91.56 90 SER A N 1
ATOM 709 C CA . SER A 1 90 ? 8.309 -0.886 -8.328 1.00 91.56 90 SER A CA 1
ATOM 710 C C . SER A 1 90 ? 8.951 -0.845 -9.713 1.00 91.56 90 SER A C 1
ATOM 712 O O . SER A 1 90 ? 9.100 -1.888 -10.337 1.00 91.56 90 SER A O 1
ATOM 714 N N . GLY A 1 91 ? 9.402 0.331 -10.169 1.00 92.94 91 GLY A N 1
ATOM 715 C CA . GLY A 1 91 ? 10.018 0.476 -11.490 1.00 92.94 91 GLY A CA 1
ATOM 716 C C . GLY A 1 91 ? 11.351 -0.261 -11.612 1.00 92.94 91 GLY A C 1
ATOM 717 O O . GLY A 1 91 ? 11.598 -0.900 -12.627 1.00 92.94 91 GLY A O 1
ATOM 718 N N . THR A 1 92 ? 12.189 -0.236 -10.570 1.00 94.06 92 THR A N 1
ATOM 719 C CA . THR A 1 92 ? 13.437 -1.028 -10.541 1.00 94.06 92 THR A CA 1
ATOM 720 C C . THR A 1 92 ? 13.296 -2.378 -9.841 1.00 94.06 92 THR A C 1
ATOM 722 O O . THR A 1 92 ? 14.275 -3.112 -9.746 1.00 94.06 92 THR A O 1
ATOM 725 N N . PHE A 1 93 ? 12.098 -2.698 -9.344 1.00 95.44 93 PHE A N 1
ATOM 726 C CA . PHE A 1 93 ? 11.801 -3.889 -8.547 1.00 95.44 93 PHE A CA 1
ATOM 727 C C . PHE A 1 93 ? 12.789 -4.107 -7.385 1.00 95.44 93 PHE A C 1
ATOM 729 O O . PHE A 1 93 ? 13.255 -5.215 -7.133 1.00 95.44 93 PHE A O 1
ATOM 736 N N . ARG A 1 94 ? 13.135 -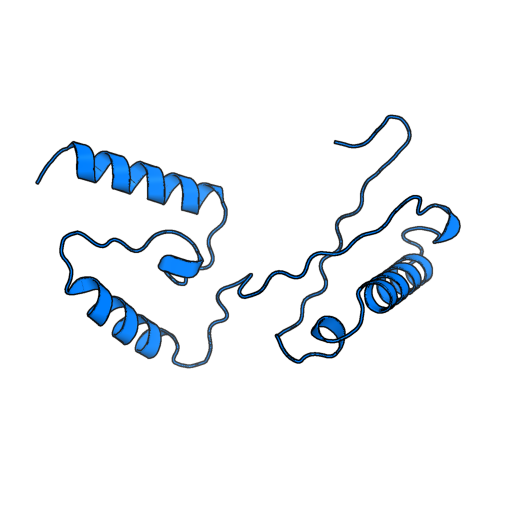3.023 -6.680 1.00 92.75 94 ARG A N 1
ATOM 737 C CA . ARG A 1 94 ? 14.043 -3.034 -5.525 1.00 92.75 94 ARG A CA 1
ATOM 738 C C . ARG A 1 94 ? 13.330 -2.552 -4.279 1.00 92.75 94 ARG A C 1
ATOM 740 O O . ARG A 1 94 ? 12.553 -1.603 -4.329 1.00 92.75 94 ARG A O 1
ATOM 747 N N . TYR A 1 95 ? 13.646 -3.154 -3.139 1.00 92.50 95 TYR A N 1
ATOM 748 C CA . TYR A 1 95 ? 13.167 -2.691 -1.841 1.00 92.50 95 TYR A CA 1
ATOM 749 C C . TYR A 1 95 ? 13.804 -1.335 -1.488 1.00 92.50 95 TYR A C 1
ATOM 751 O O . TYR A 1 95 ? 14.938 -1.269 -1.015 1.00 92.50 95 TYR A O 1
ATOM 759 N N . LEU A 1 96 ? 13.083 -0.245 -1.768 1.00 93.25 96 LEU A N 1
ATOM 760 C CA . LEU A 1 96 ? 13.546 1.130 -1.578 1.00 93.25 96 LEU A CA 1
ATOM 761 C C . LEU A 1 96 ? 12.607 1.928 -0.669 1.00 93.25 96 LEU A C 1
ATOM 763 O O . LEU A 1 96 ? 11.380 1.926 -0.843 1.00 93.25 96 LEU A O 1
ATOM 767 N N . ASN A 1 97 ? 13.230 2.677 0.241 1.00 94.50 97 ASN A N 1
ATOM 768 C CA . ASN A 1 97 ? 12.592 3.715 1.042 1.00 94.50 97 ASN A CA 1
ATOM 769 C C . ASN A 1 97 ? 12.425 5.010 0.235 1.00 94.50 97 ASN A C 1
ATOM 771 O O . ASN A 1 97 ? 13.056 5.210 -0.805 1.00 94.50 97 ASN A O 1
ATOM 775 N N . LEU A 1 98 ? 11.555 5.897 0.722 1.00 95.38 98 LEU A N 1
ATOM 776 C CA . LEU A 1 98 ? 11.161 7.114 0.011 1.00 95.38 98 LEU A CA 1
ATOM 777 C C . LEU A 1 98 ? 12.347 8.035 -0.316 1.00 95.38 98 LEU A C 1
ATOM 779 O O . LEU A 1 98 ? 12.400 8.598 -1.406 1.00 95.38 98 LEU A O 1
ATOM 783 N N . ASP A 1 99 ? 13.315 8.167 0.588 1.00 96.94 99 ASP A N 1
ATOM 784 C CA . ASP A 1 99 ? 14.502 9.001 0.392 1.00 96.94 99 ASP A CA 1
ATOM 785 C C . ASP A 1 99 ? 15.366 8.515 -0.783 1.00 96.94 99 ASP A C 1
ATOM 787 O O . ASP A 1 99 ? 15.843 9.328 -1.579 1.00 96.94 99 ASP A O 1
ATOM 791 N N . ALA A 1 100 ? 15.514 7.196 -0.937 1.00 96.38 100 ALA A N 1
ATOM 792 C CA . ALA A 1 100 ? 16.221 6.597 -2.062 1.00 96.38 100 ALA A CA 1
ATOM 793 C C . ALA A 1 100 ? 15.468 6.830 -3.380 1.00 96.38 100 ALA A C 1
ATOM 795 O O . ALA A 1 100 ? 16.077 7.248 -4.362 1.00 96.38 100 ALA A O 1
ATOM 796 N N . VAL A 1 101 ? 14.141 6.653 -3.383 1.00 96.81 101 VAL A N 1
ATOM 797 C CA . VAL A 1 101 ? 13.298 6.907 -4.567 1.00 96.81 101 VAL A CA 1
ATOM 798 C C . VAL A 1 101 ? 13.392 8.372 -5.013 1.00 96.81 101 VAL A C 1
ATOM 800 O O . VAL A 1 101 ? 13.587 8.648 -6.196 1.00 96.81 101 VAL A O 1
ATOM 803 N N . ILE A 1 102 ? 13.312 9.322 -4.075 1.00 97.75 102 ILE A N 1
ATOM 804 C CA . ILE A 1 102 ? 13.448 10.757 -4.371 1.00 97.75 102 ILE A CA 1
ATOM 805 C C . ILE A 1 102 ? 14.839 11.058 -4.940 1.00 97.75 102 ILE A C 1
ATOM 807 O O . ILE A 1 102 ? 14.967 11.771 -5.938 1.00 97.75 102 ILE A O 1
ATOM 811 N N . ARG A 1 103 ? 15.890 10.501 -4.327 1.00 97.44 103 ARG A N 1
ATOM 812 C CA . ARG A 1 103 ? 17.271 10.682 -4.786 1.00 97.44 103 ARG A CA 1
ATOM 813 C C . ARG A 1 103 ? 17.466 10.174 -6.210 1.00 97.44 103 ARG A C 1
ATOM 815 O O . ARG A 1 103 ? 18.106 10.864 -7.002 1.00 97.44 103 ARG A O 1
ATOM 822 N N . GLU A 1 104 ? 16.923 9.007 -6.538 1.00 97.25 104 GLU A N 1
ATOM 823 C CA . GLU A 1 104 ? 16.981 8.436 -7.885 1.00 97.25 104 GLU A CA 1
ATOM 824 C C . GLU A 1 104 ? 16.324 9.355 -8.916 1.00 97.25 104 GLU A C 1
ATOM 826 O O . GLU A 1 104 ? 16.951 9.684 -9.923 1.00 97.25 104 GLU A O 1
ATOM 831 N N . GLY A 1 105 ? 15.119 9.855 -8.623 1.00 96.88 105 GLY A N 1
ATOM 832 C CA . GLY A 1 105 ? 14.414 10.787 -9.505 1.00 96.88 105 GLY A CA 1
ATOM 833 C C . GLY A 1 105 ? 15.192 12.078 -9.762 1.00 96.88 105 GLY A C 1
ATOM 834 O O . GLY A 1 105 ? 15.373 12.478 -10.911 1.00 96.88 105 GLY A O 1
ATOM 835 N N . ILE A 1 106 ? 15.722 12.705 -8.706 1.00 97.38 106 ILE A N 1
ATOM 836 C CA . ILE A 1 106 ? 16.538 13.925 -8.834 1.00 97.38 106 ILE A CA 1
ATOM 837 C C . ILE A 1 106 ? 17.823 13.650 -9.625 1.00 97.38 106 ILE A C 1
ATOM 839 O O . ILE A 1 106 ? 18.242 14.479 -10.435 1.00 97.38 106 ILE A O 1
ATOM 843 N N . THR A 1 107 ? 18.464 12.505 -9.387 1.00 96.56 107 THR A N 1
ATOM 844 C CA . THR A 1 107 ? 19.719 12.134 -10.054 1.00 96.56 107 THR A CA 1
ATOM 845 C C . THR A 1 107 ? 19.504 11.941 -11.551 1.00 96.56 107 THR A C 1
ATOM 847 O O . THR A 1 107 ? 20.253 12.517 -12.340 1.00 96.56 107 THR A O 1
ATOM 850 N N . LEU A 1 108 ? 18.450 11.218 -11.947 1.00 95.50 108 LEU A N 1
ATOM 851 C CA . LEU A 1 108 ? 18.103 11.057 -13.357 1.00 95.50 108 LEU A CA 1
ATOM 852 C C . LEU A 1 108 ? 17.777 12.408 -14.002 1.00 95.50 108 LEU A C 1
ATOM 854 O O . LEU A 1 108 ? 18.337 12.734 -15.042 1.00 95.50 108 LEU A O 1
ATOM 858 N N . ALA A 1 109 ? 16.930 13.225 -13.368 1.00 95.81 109 ALA A N 1
ATOM 859 C CA . ALA A 1 109 ? 16.557 14.531 -13.909 1.00 95.81 109 ALA A CA 1
ATOM 860 C C . ALA A 1 109 ? 17.783 15.424 -14.174 1.00 95.81 109 ALA A C 1
ATOM 862 O O . ALA A 1 109 ? 17.871 16.072 -15.213 1.00 95.81 109 ALA A O 1
ATOM 863 N N . ARG A 1 110 ? 18.766 15.425 -13.263 1.00 96.25 110 ARG A N 1
ATOM 864 C CA . ARG A 1 110 ? 20.028 16.158 -13.454 1.00 96.25 110 ARG A CA 1
ATOM 865 C C . ARG A 1 110 ? 20.847 15.621 -14.621 1.00 96.25 110 ARG A C 1
ATOM 867 O O . ARG A 1 110 ? 21.359 16.425 -15.390 1.00 96.25 110 ARG A O 1
ATOM 874 N N . SER A 1 111 ? 20.960 14.299 -14.740 1.00 93.25 111 SER A N 1
ATOM 875 C CA . SER A 1 111 ? 21.655 13.651 -15.857 1.00 93.25 111 SER A CA 1
ATOM 876 C C . SER A 1 111 ? 21.032 14.039 -17.200 1.00 93.25 111 SER A C 1
ATOM 878 O O . SER A 1 111 ? 21.762 14.397 -18.115 1.00 93.25 111 SER A O 1
ATOM 880 N N . LEU A 1 112 ? 19.702 14.056 -17.300 1.00 93.44 112 LEU A N 1
ATOM 881 C CA . LEU A 1 112 ? 19.004 14.420 -18.536 1.00 93.44 112 LEU A CA 1
ATOM 882 C C . LEU A 1 112 ? 19.204 15.895 -18.921 1.00 93.44 112 LEU A C 1
ATOM 884 O O . LEU A 1 112 ? 19.347 16.213 -20.098 1.00 93.44 112 LEU A O 1
ATOM 888 N N . CYS A 1 113 ? 19.265 16.802 -17.942 1.00 93.50 113 CYS A N 1
ATOM 889 C CA . CYS A 1 113 ? 19.515 18.225 -18.196 1.00 93.50 113 CYS A CA 1
ATOM 890 C C . CYS A 1 113 ? 20.953 18.540 -18.638 1.00 93.50 113 CYS A C 1
ATOM 892 O O . CYS A 1 113 ? 21.192 19.629 -19.157 1.00 93.50 113 CYS A O 1
ATOM 894 N N . GLN A 1 114 ? 21.915 17.644 -18.403 1.00 87.94 114 GLN A N 1
ATOM 895 C CA . GLN A 1 114 ? 23.319 17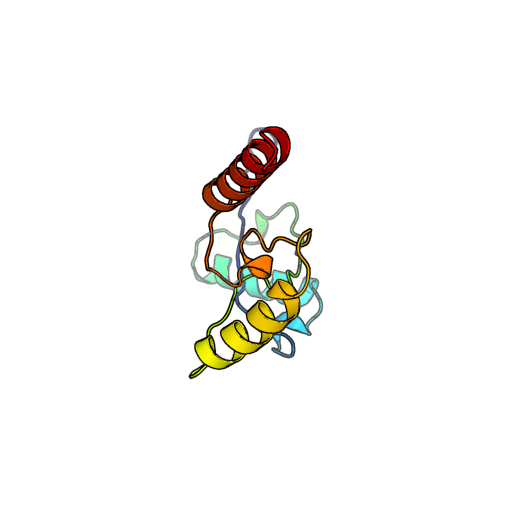.860 -18.770 1.00 87.94 114 GLN A CA 1
ATOM 896 C C . GLN A 1 114 ? 23.619 17.510 -20.236 1.00 87.94 114 GLN A C 1
ATOM 898 O O . GLN A 1 114 ? 24.700 17.844 -20.712 1.00 87.94 114 GLN A O 1
ATOM 903 N N . GLY A 1 115 ? 22.647 16.942 -20.963 1.00 67.88 115 GLY A N 1
ATOM 904 C CA . GLY A 1 115 ? 22.853 16.417 -22.313 1.00 67.88 115 GLY A CA 1
ATOM 905 C C . GLY A 1 115 ? 23.735 15.158 -22.316 1.00 67.88 115 GLY A C 1
ATOM 906 O O . GLY A 1 115 ? 24.263 14.777 -21.269 1.00 67.88 115 GLY A O 1
ATOM 907 N N . PRO A 1 116 ? 23.850 14.467 -23.462 1.00 58.22 116 PRO A N 1
ATOM 908 C CA . PRO A 1 116 ? 24.870 13.437 -23.651 1.00 58.22 116 PRO A CA 1
ATOM 909 C C . PRO A 1 116 ? 26.294 14.012 -23.616 1.00 58.22 116 PRO A C 1
ATOM 911 O O . PRO A 1 116 ? 26.478 15.187 -24.014 1.00 58.22 116 PRO A O 1
#

pLDDT: mean 94.18, std 5.07, range [58.22, 97.75]

Secondary structure (DSSP, 8-state):
---TT-----------TTSHHHHS-HHHHHHHHHHHHHHTTS--GGG---------TT-S----TTHHHHHHHHHHHHTT-TT----HHHHTT----HHHHHHHHHHHHHHHHT--